Protein AF-A0A0G1U2U7-F1 (afdb_monomer_lite)

Secondary structure (DSSP, 8-state):
------S-----B-TTS-B---TTGGGSTHHHHHHHHHHHHHHHHHHHHHHHHHHHHHHHHHHHTTT-HHHHHHHHHHHHHHHHHHHHHHHHHHHHHHHHHHH---SGGG-

pLDDT: mean 75.1, std 14.57, range [39.66, 92.88]

Sequence (111 aa):
MPVIFKDEFSLGTDPGGNPIPIAGTAYTKEGLFAVLSVVLRNVFVIAGIILFIFIVVGGLGMILNAGNAEKLKNSSKTLSSAVIGFLILFSSFWVIRIIEFLTGINLIQGL

Foldseek 3Di:
DDDDPDPDPFPDADPVRHGDDDPPCCPPPVVVLVVVLVVVVVCVVVLVVVLVVLCVCLVVQCVVCVVPPVSNVVSVVSVVVSVVSVVVVVVVVVVQVVVCVVPVDNSVVSD

Structure (mmCIF, N/CA/C/O backbone):
data_AF-A0A0G1U2U7-F1
#
_entry.id   AF-A0A0G1U2U7-F1
#
loop_
_atom_site.group_PDB
_atom_site.id
_atom_site.type_symbol
_atom_site.label_atom_id
_atom_site.label_alt_id
_atom_site.label_comp_id
_atom_site.label_asym_id
_atom_site.label_entity_id
_atom_site.label_seq_id
_atom_site.pdbx_PDB_ins_code
_atom_site.Cartn_x
_atom_site.Cartn_y
_atom_site.Cartn_z
_atom_site.occupancy
_atom_site.B_iso_or_equiv
_atom_site.auth_seq_id
_atom_site.auth_comp_id
_atom_site.auth_asym_id
_atom_site.auth_atom_id
_atom_site.pdbx_PDB_model_num
ATOM 1 N N . MET A 1 1 ? 8.028 9.103 -54.976 1.00 49.72 1 MET A N 1
ATOM 2 C CA . MET A 1 1 ? 8.085 7.960 -54.037 1.00 49.72 1 MET A CA 1
ATOM 3 C C . MET A 1 1 ? 8.793 8.432 -52.775 1.00 49.72 1 MET A C 1
ATOM 5 O O . MET A 1 1 ? 9.859 9.015 -52.932 1.00 49.72 1 MET A O 1
ATOM 9 N N . PRO A 1 2 ? 8.229 8.273 -51.568 1.00 39.66 2 PRO A N 1
ATOM 10 C CA . PRO A 1 2 ? 8.935 8.600 -50.332 1.00 39.66 2 PRO A CA 1
ATOM 11 C C . PRO A 1 2 ? 9.955 7.502 -49.997 1.00 39.66 2 PRO A C 1
ATOM 13 O O . PRO A 1 2 ? 9.648 6.313 -50.056 1.00 39.66 2 PRO A O 1
ATOM 16 N N . VAL A 1 3 ? 11.182 7.919 -49.696 1.00 53.91 3 VAL A N 1
ATOM 17 C CA . VAL A 1 3 ? 12.305 7.054 -49.321 1.00 53.91 3 VAL A CA 1
ATOM 18 C C . VAL A 1 3 ? 12.077 6.555 -47.893 1.00 53.91 3 VAL A C 1
ATOM 20 O O . VAL A 1 3 ? 11.963 7.354 -46.968 1.00 53.91 3 VAL A O 1
ATOM 23 N N . ILE A 1 4 ? 11.981 5.235 -47.724 1.00 46.06 4 ILE A N 1
ATOM 24 C CA . ILE A 1 4 ? 11.912 4.567 -46.421 1.00 46.06 4 ILE A CA 1
ATOM 25 C C . ILE A 1 4 ? 13.324 4.569 -45.825 1.00 46.06 4 ILE A C 1
ATOM 27 O O . ILE A 1 4 ? 14.178 3.792 -46.252 1.00 46.06 4 ILE A O 1
ATOM 31 N N . PHE A 1 5 ? 13.583 5.439 -44.850 1.00 48.66 5 PHE A N 1
ATOM 32 C CA . PHE A 1 5 ? 14.743 5.288 -43.977 1.00 48.66 5 PHE A CA 1
ATOM 33 C C . PHE A 1 5 ? 14.434 4.133 -43.023 1.00 48.66 5 PHE A C 1
ATOM 35 O O . PHE A 1 5 ? 13.698 4.307 -42.061 1.00 48.66 5 PHE A O 1
ATOM 42 N N . LYS A 1 6 ? 14.927 2.935 -43.364 1.00 49.66 6 LYS A N 1
ATOM 43 C CA . LYS A 1 6 ? 14.944 1.766 -42.477 1.00 49.66 6 LYS A CA 1
ATOM 44 C C . LYS A 1 6 ? 15.630 2.162 -41.173 1.00 49.66 6 LYS A C 1
ATOM 46 O O . LYS A 1 6 ? 16.669 2.817 -41.200 1.00 49.66 6 LYS A O 1
ATOM 51 N N . ASP A 1 7 ? 15.056 1.726 -40.071 1.00 55.03 7 ASP A N 1
ATOM 52 C CA . ASP A 1 7 ? 15.287 2.196 -38.706 1.00 55.03 7 ASP A CA 1
ATOM 53 C C . ASP A 1 7 ? 16.660 1.819 -38.112 1.00 55.03 7 ASP A C 1
ATOM 55 O O . ASP A 1 7 ? 16.792 1.716 -36.898 1.00 55.03 7 ASP A O 1
ATOM 59 N N . GLU A 1 8 ? 17.699 1.625 -38.931 1.00 55.22 8 GLU A N 1
ATOM 60 C CA . GLU A 1 8 ? 19.039 1.220 -38.495 1.00 55.22 8 GLU A CA 1
ATOM 61 C C . GLU A 1 8 ? 20.129 1.948 -39.292 1.00 55.22 8 GLU A C 1
ATOM 63 O O . GLU A 1 8 ? 20.719 1.432 -40.242 1.00 55.22 8 GLU A O 1
ATOM 68 N N . PHE A 1 9 ? 20.422 3.186 -38.889 1.00 57.88 9 PHE A N 1
ATOM 69 C CA . PHE A 1 9 ? 21.649 3.874 -39.289 1.00 57.88 9 PHE A CA 1
ATOM 70 C C . PHE A 1 9 ? 22.846 3.301 -38.508 1.00 57.88 9 PHE A C 1
ATOM 72 O O . PHE A 1 9 ? 23.330 3.898 -37.552 1.00 57.88 9 PHE A O 1
ATOM 79 N N . SER A 1 10 ? 23.309 2.104 -38.867 1.00 58.78 10 SER A N 1
ATOM 80 C CA . SER A 1 10 ? 24.482 1.490 -38.233 1.00 58.78 10 SER A CA 1
ATOM 81 C C . SER A 1 10 ? 25.766 2.223 -38.645 1.00 58.78 10 SER A C 1
ATOM 83 O O . SER A 1 10 ? 26.091 2.283 -39.829 1.00 58.78 10 SER A O 1
ATOM 85 N N . LEU A 1 11 ? 26.544 2.730 -37.675 1.00 55.84 11 LEU A N 1
ATOM 86 C CA . LEU A 1 11 ? 27.838 3.415 -37.898 1.00 55.84 11 LEU A CA 1
ATOM 87 C C . LEU A 1 11 ? 28.987 2.462 -38.295 1.00 55.84 11 LEU A C 1
ATOM 89 O O . LEU A 1 11 ? 30.162 2.803 -38.176 1.00 55.84 11 LEU A O 1
ATOM 93 N N . GLY A 1 12 ? 28.645 1.266 -38.765 1.00 63.75 12 GLY A N 1
ATOM 94 C CA . GLY A 1 12 ? 29.561 0.160 -39.001 1.00 63.75 12 GLY A CA 1
ATOM 95 C C . GLY A 1 12 ? 29.230 -1.051 -38.133 1.00 63.75 12 GLY A C 1
ATOM 96 O O . GLY A 1 12 ? 28.457 -0.981 -37.176 1.00 63.75 12 GLY A O 1
ATOM 97 N N . THR A 1 13 ? 29.806 -2.181 -38.517 1.00 64.81 13 THR A N 1
ATOM 98 C CA . THR A 1 13 ? 29.824 -3.431 -37.756 1.00 64.81 13 THR A CA 1
ATOM 99 C C . THR A 1 13 ? 31.159 -3.544 -37.021 1.00 64.81 13 THR A C 1
ATOM 101 O O . THR A 1 13 ? 32.171 -3.031 -37.504 1.00 64.81 13 THR A O 1
ATOM 104 N N . ASP A 1 14 ? 31.192 -4.216 -35.871 1.00 64.75 14 ASP A N 1
ATOM 105 C CA . ASP A 1 14 ? 32.456 -4.610 -35.246 1.00 64.75 14 ASP A CA 1
ATOM 106 C C . ASP A 1 14 ? 33.249 -5.566 -36.180 1.00 64.75 14 ASP A C 1
ATOM 108 O O . ASP A 1 14 ? 32.709 -6.059 -37.179 1.00 64.75 14 ASP A O 1
ATOM 112 N N . PRO A 1 15 ? 34.532 -5.860 -35.904 1.00 62.16 15 PRO A N 1
ATOM 113 C CA . PRO A 1 15 ? 35.316 -6.811 -36.703 1.00 62.16 15 PRO A CA 1
ATOM 114 C C . PRO A 1 15 ? 34.746 -8.244 -36.750 1.00 62.16 15 PRO A C 1
ATOM 116 O O . PRO A 1 15 ? 35.237 -9.059 -37.528 1.00 62.16 15 PRO A O 1
ATOM 119 N N . GLY A 1 16 ? 33.742 -8.563 -35.924 1.00 70.31 16 GLY A N 1
ATOM 120 C CA . GLY A 1 16 ? 32.999 -9.824 -35.906 1.00 70.31 16 GLY A CA 1
ATOM 121 C C . GLY A 1 16 ? 31.668 -9.779 -36.668 1.00 70.31 16 GLY A C 1
ATOM 122 O O . GLY A 1 16 ? 30.946 -10.773 -36.666 1.00 70.31 16 GLY A O 1
ATOM 123 N N . GLY A 1 17 ? 31.340 -8.662 -37.328 1.00 61.41 17 GLY A N 1
ATOM 124 C CA . GLY A 1 17 ? 30.111 -8.498 -38.105 1.00 61.41 17 GLY A CA 1
ATOM 125 C C . GLY A 1 17 ? 28.869 -8.168 -37.273 1.00 61.41 17 GLY A C 1
ATOM 126 O O . GLY A 1 17 ? 27.774 -8.123 -37.834 1.00 61.41 17 GLY A O 1
ATOM 127 N N . ASN A 1 18 ? 29.006 -7.904 -35.969 1.00 71.81 18 ASN A N 1
ATOM 128 C CA . ASN A 1 18 ? 27.873 -7.487 -35.149 1.00 71.81 18 ASN A CA 1
ATOM 129 C C . ASN A 1 18 ? 27.613 -5.991 -35.371 1.00 71.81 18 ASN A C 1
ATOM 131 O O . ASN A 1 18 ? 28.555 -5.190 -35.324 1.00 71.81 18 ASN A O 1
ATOM 135 N N . PRO A 1 19 ? 26.358 -5.580 -35.617 1.00 65.75 19 PRO A N 1
ATOM 136 C CA . PRO A 1 19 ? 26.023 -4.172 -35.769 1.00 65.75 19 PRO A CA 1
ATOM 137 C C . PRO A 1 19 ? 26.386 -3.426 -34.485 1.00 65.75 19 PRO A C 1
ATOM 139 O O . PRO A 1 19 ? 25.962 -3.820 -33.400 1.00 65.75 19 PRO A O 1
ATOM 142 N N . ILE A 1 20 ? 27.181 -2.357 -34.602 1.00 65.50 20 ILE A N 1
ATOM 143 C CA . ILE A 1 20 ? 27.535 -1.530 -33.449 1.00 65.50 20 ILE A CA 1
ATOM 144 C C . ILE A 1 20 ? 26.268 -0.749 -33.081 1.00 65.50 20 ILE A C 1
ATOM 146 O O . ILE A 1 20 ? 25.804 0.068 -33.887 1.00 65.50 20 ILE A O 1
ATOM 150 N N . PRO A 1 21 ? 25.660 -1.001 -31.910 1.00 60.91 21 PRO A N 1
ATOM 151 C CA . PRO A 1 21 ? 24.418 -0.345 -31.551 1.00 60.91 21 PRO A CA 1
ATOM 152 C C . PRO A 1 21 ? 24.676 1.152 -31.355 1.00 60.91 21 PRO A C 1
ATOM 154 O O . PRO A 1 21 ? 25.549 1.561 -30.588 1.00 60.91 21 PRO A O 1
ATOM 157 N N . ILE A 1 22 ? 23.901 1.987 -32.048 1.00 58.59 22 ILE A N 1
ATOM 158 C CA . ILE A 1 22 ? 23.850 3.423 -31.777 1.00 58.59 22 ILE A CA 1
ATOM 159 C C . ILE A 1 22 ? 23.301 3.562 -30.353 1.00 58.59 22 ILE A C 1
ATOM 161 O O . ILE A 1 22 ? 22.202 3.084 -30.074 1.00 58.59 22 ILE A O 1
ATOM 165 N N . ALA A 1 23 ? 24.010 4.248 -29.456 1.00 54.62 23 ALA A N 1
ATOM 166 C CA . ALA A 1 23 ? 23.584 4.457 -28.063 1.00 54.62 23 ALA A CA 1
ATOM 167 C C . ALA A 1 23 ? 22.202 5.150 -27.900 1.00 54.62 23 ALA A C 1
ATOM 169 O O . ALA A 1 23 ? 21.739 5.348 -26.781 1.00 54.62 23 ALA A O 1
ATOM 170 N N . GLY A 1 24 ? 21.530 5.515 -29.000 1.00 51.06 24 GLY A N 1
ATOM 171 C CA . GLY A 1 24 ? 20.190 6.101 -29.037 1.00 51.06 24 GLY A CA 1
ATOM 172 C C . GLY A 1 24 ? 19.016 5.122 -29.202 1.00 51.06 24 GLY A C 1
ATOM 173 O O . GLY A 1 24 ? 17.882 5.554 -29.020 1.00 51.06 24 GLY A O 1
ATOM 174 N N . THR A 1 25 ? 19.219 3.832 -29.509 1.00 53.12 25 THR A N 1
ATOM 175 C CA . THR A 1 25 ? 18.097 2.870 -29.672 1.00 53.12 25 THR A CA 1
ATOM 176 C C . THR A 1 25 ? 17.716 2.131 -28.380 1.00 53.12 25 THR A C 1
ATOM 178 O O . THR A 1 25 ? 16.693 1.449 -28.334 1.00 53.12 25 THR A O 1
ATOM 181 N N . ALA A 1 26 ? 18.464 2.328 -27.289 1.00 50.56 26 ALA A N 1
ATOM 182 C CA . ALA A 1 26 ? 18.168 1.751 -25.971 1.00 50.56 26 ALA A CA 1
ATOM 183 C C . ALA A 1 26 ? 17.069 2.499 -25.181 1.00 50.56 26 ALA A C 1
ATOM 185 O O . ALA A 1 26 ? 16.641 2.035 -24.128 1.00 50.56 26 ALA A O 1
ATOM 186 N N . TYR A 1 27 ? 16.572 3.630 -25.694 1.00 46.22 27 TYR A N 1
ATOM 187 C CA . TYR A 1 27 ? 15.379 4.315 -25.167 1.00 46.22 27 TYR A CA 1
ATOM 188 C C . TYR A 1 27 ? 14.105 3.907 -25.914 1.00 46.22 27 TYR A C 1
ATOM 190 O O . TYR A 1 27 ? 13.091 4.605 -25.893 1.00 46.22 27 TYR A O 1
ATOM 198 N N . THR A 1 28 ? 14.151 2.776 -26.615 1.00 49.72 28 THR A N 1
ATOM 199 C CA . THR A 1 28 ? 12.955 2.114 -27.113 1.00 49.72 28 THR A CA 1
ATOM 200 C C . THR A 1 28 ? 12.095 1.751 -25.906 1.00 49.72 28 THR A C 1
ATOM 202 O O . THR A 1 28 ? 12.580 1.128 -24.970 1.00 49.72 28 THR A O 1
ATOM 205 N N . LYS A 1 29 ? 10.836 2.207 -25.910 1.00 51.72 29 LYS A N 1
ATOM 206 C CA . LYS A 1 29 ? 9.640 1.623 -25.268 1.00 51.72 29 LYS A CA 1
ATOM 207 C C . LYS A 1 29 ? 9.898 0.535 -24.205 1.00 51.72 29 LYS A C 1
ATOM 209 O O . LYS A 1 29 ? 9.534 0.733 -23.053 1.00 51.72 29 LYS A O 1
ATOM 214 N N . GLU A 1 30 ? 10.572 -0.555 -24.549 1.00 58.88 30 GLU A N 1
ATOM 215 C CA . GLU A 1 30 ? 10.997 -1.636 -23.650 1.00 58.88 30 GLU A CA 1
ATOM 216 C C . GLU A 1 30 ? 11.718 -1.200 -22.358 1.00 58.88 30 GLU A C 1
ATOM 218 O O . GLU A 1 30 ? 11.425 -1.748 -21.295 1.00 58.88 30 GLU A O 1
ATOM 223 N N . GLY A 1 31 ? 12.593 -0.188 -22.391 1.00 63.03 31 GLY A N 1
ATOM 224 C CA . GLY A 1 31 ? 13.329 0.257 -21.198 1.00 63.03 31 GLY A CA 1
ATOM 225 C C . GLY A 1 31 ? 12.433 0.888 -20.123 1.00 63.03 31 GLY A C 1
ATOM 226 O O . GLY A 1 31 ? 12.599 0.624 -18.930 1.00 63.03 31 GLY A O 1
ATOM 227 N N . LEU A 1 32 ? 11.435 1.678 -20.536 1.00 63.72 32 LEU A N 1
ATOM 228 C CA . LEU A 1 32 ? 10.483 2.305 -19.614 1.00 63.72 32 LEU A CA 1
ATOM 229 C C . LEU A 1 32 ? 9.558 1.258 -18.975 1.00 63.72 32 LEU A C 1
ATOM 231 O O . LEU A 1 32 ? 9.293 1.322 -17.774 1.00 63.72 32 LEU A O 1
ATOM 235 N N . PHE A 1 33 ? 9.111 0.265 -19.752 1.00 67.94 33 PHE A N 1
ATOM 236 C CA . PHE A 1 33 ? 8.255 -0.813 -19.246 1.00 67.94 33 PHE A CA 1
ATOM 237 C C . PHE A 1 33 ? 9.003 -1.775 -18.318 1.00 67.94 33 PHE A C 1
ATOM 239 O O . PHE A 1 33 ? 8.422 -2.233 -17.335 1.00 67.94 33 PHE A O 1
ATOM 246 N N . ALA A 1 34 ? 10.292 -2.030 -18.563 1.00 69.62 34 ALA A N 1
ATOM 247 C CA . ALA A 1 34 ? 11.116 -2.861 -17.689 1.00 69.62 34 ALA A CA 1
ATOM 248 C C . ALA A 1 34 ? 11.269 -2.247 -16.286 1.00 69.62 34 ALA A C 1
ATOM 250 O O . ALA A 1 34 ? 11.047 -2.925 -15.281 1.00 69.62 34 ALA A O 1
ATOM 251 N N . VAL A 1 35 ? 11.577 -0.947 -16.205 1.00 74.56 35 VAL A N 1
ATOM 252 C CA . VAL A 1 35 ? 11.673 -0.238 -14.917 1.00 74.56 35 VAL A CA 1
ATOM 253 C C . VAL A 1 35 ? 10.308 -0.178 -14.233 1.00 74.56 35 VAL A C 1
ATOM 255 O O . VAL A 1 35 ? 10.206 -0.442 -13.035 1.00 74.56 35 VAL A O 1
ATOM 258 N N . LEU A 1 36 ? 9.246 0.108 -14.991 1.00 76.94 36 LEU A N 1
ATOM 259 C CA . LEU A 1 36 ? 7.891 0.175 -14.453 1.00 76.94 36 LEU A CA 1
ATOM 260 C C . LEU A 1 36 ? 7.427 -1.172 -13.879 1.00 76.94 36 LEU A C 1
ATOM 262 O O . LEU A 1 36 ? 6.872 -1.190 -12.786 1.00 76.94 36 LEU A O 1
ATOM 266 N N . SER A 1 37 ? 7.689 -2.293 -14.557 1.00 75.25 37 SER A N 1
ATOM 267 C CA . SER A 1 37 ? 7.317 -3.635 -14.085 1.00 75.25 37 SER A CA 1
ATOM 268 C C . SER A 1 37 ? 7.975 -3.978 -12.742 1.00 75.25 37 SER A C 1
ATOM 270 O O . SER A 1 37 ? 7.295 -4.372 -11.789 1.00 75.25 37 SER A O 1
ATOM 272 N N . VAL A 1 38 ? 9.285 -3.730 -12.616 1.00 81.94 38 VAL A N 1
ATOM 273 C CA . VAL A 1 38 ? 10.029 -3.974 -11.368 1.00 81.94 38 VAL A CA 1
ATOM 274 C C . VAL A 1 38 ? 9.499 -3.100 -10.227 1.00 81.94 38 VAL A C 1
ATOM 276 O O . VAL A 1 38 ? 9.293 -3.590 -9.113 1.00 81.94 38 VAL A O 1
ATOM 279 N N . VAL A 1 39 ? 9.239 -1.818 -10.502 1.00 83.81 39 VAL A N 1
ATOM 280 C CA . VAL A 1 39 ? 8.702 -0.879 -9.508 1.00 83.81 39 VAL A CA 1
ATOM 281 C C . VAL A 1 39 ? 7.292 -1.278 -9.079 1.00 83.81 39 VAL A C 1
ATOM 283 O O . VAL A 1 39 ? 7.029 -1.343 -7.879 1.00 83.81 39 VAL A O 1
ATOM 286 N N . LEU A 1 40 ? 6.400 -1.584 -10.027 1.00 81.38 40 LEU A N 1
ATOM 287 C CA . LEU A 1 40 ? 5.023 -1.985 -9.740 1.00 81.38 40 LEU A CA 1
ATOM 288 C C . LEU A 1 40 ? 4.989 -3.238 -8.865 1.00 81.38 40 LEU A C 1
ATOM 290 O O . LEU A 1 40 ? 4.338 -3.220 -7.823 1.00 81.38 40 LEU A O 1
ATOM 294 N N . ARG A 1 41 ? 5.732 -4.293 -9.222 1.00 82.00 41 ARG A N 1
ATOM 295 C CA . ARG A 1 41 ? 5.791 -5.533 -8.431 1.00 82.00 41 ARG A CA 1
ATOM 296 C C . ARG A 1 41 ? 6.225 -5.272 -6.993 1.00 82.00 41 ARG A C 1
ATOM 298 O O . ARG A 1 41 ? 5.575 -5.738 -6.059 1.00 82.00 41 ARG A O 1
ATOM 305 N N . ASN A 1 42 ? 7.286 -4.489 -6.805 1.00 85.81 42 ASN A N 1
ATOM 306 C CA . ASN A 1 42 ? 7.777 -4.153 -5.472 1.00 85.81 42 ASN A CA 1
ATOM 307 C C . ASN A 1 42 ? 6.752 -3.327 -4.674 1.00 85.81 42 ASN A C 1
ATOM 309 O O . ASN A 1 42 ? 6.489 -3.618 -3.507 1.00 85.81 42 ASN A O 1
ATOM 313 N N . VAL A 1 43 ? 6.121 -2.337 -5.313 1.00 86.69 43 VAL A N 1
ATOM 314 C CA . VAL A 1 43 ? 5.077 -1.509 -4.693 1.00 86.69 43 VAL A CA 1
ATOM 315 C C . VAL A 1 43 ? 3.868 -2.347 -4.288 1.00 86.69 43 VAL A C 1
ATOM 317 O O . VAL A 1 43 ? 3.392 -2.177 -3.172 1.00 86.69 43 VAL A O 1
ATOM 320 N N . PHE A 1 44 ? 3.387 -3.266 -5.130 1.00 84.00 44 PHE A N 1
ATOM 321 C CA . PHE A 1 44 ? 2.242 -4.120 -4.795 1.00 84.00 44 PHE A CA 1
ATOM 322 C C . PHE A 1 44 ? 2.521 -5.024 -3.591 1.00 84.00 44 PHE A C 1
ATOM 324 O O . PHE A 1 44 ? 1.672 -5.130 -2.706 1.00 84.00 44 PHE A O 1
ATOM 331 N N . VAL A 1 45 ? 3.714 -5.626 -3.514 1.00 87.94 45 VAL A N 1
ATOM 332 C CA . VAL A 1 45 ? 4.116 -6.455 -2.365 1.00 87.94 45 VAL A CA 1
ATOM 333 C C . VAL A 1 45 ? 4.159 -5.620 -1.084 1.00 87.94 45 VAL A C 1
ATOM 335 O O . VAL A 1 45 ? 3.556 -5.993 -0.077 1.00 87.94 45 VAL A O 1
ATOM 338 N N . ILE A 1 46 ? 4.818 -4.460 -1.127 1.00 90.50 46 ILE A N 1
ATOM 339 C CA . ILE A 1 46 ? 4.930 -3.561 0.028 1.00 90.50 46 ILE A CA 1
ATOM 340 C C . ILE A 1 46 ? 3.547 -3.046 0.450 1.00 90.50 46 ILE A C 1
ATOM 342 O O . ILE A 1 46 ? 3.207 -3.072 1.632 1.00 90.50 46 ILE A O 1
ATOM 346 N N . ALA A 1 47 ? 2.723 -2.620 -0.506 1.00 87.56 47 ALA A N 1
ATOM 347 C CA . ALA A 1 47 ? 1.386 -2.105 -0.249 1.00 87.56 47 ALA A CA 1
ATOM 348 C C . ALA A 1 47 ? 0.462 -3.174 0.350 1.00 87.56 47 ALA A C 1
ATOM 350 O O . ALA A 1 47 ? -0.285 -2.866 1.276 1.00 87.56 47 ALA A O 1
ATOM 351 N N . GLY A 1 48 ? 0.544 -4.428 -0.107 1.00 88.56 48 GLY A N 1
ATOM 352 C CA . GLY A 1 48 ? -0.204 -5.543 0.478 1.00 88.56 48 GLY A CA 1
ATOM 353 C C . GLY A 1 48 ? 0.160 -5.791 1.945 1.00 88.56 48 GLY A C 1
ATOM 354 O O . GLY A 1 48 ? -0.727 -5.933 2.787 1.00 88.56 48 GLY A O 1
ATOM 355 N N . ILE A 1 49 ? 1.456 -5.766 2.274 1.00 92.88 49 ILE A N 1
ATOM 356 C CA . ILE A 1 49 ? 1.940 -5.934 3.654 1.00 92.88 49 ILE A CA 1
ATOM 357 C C . ILE A 1 49 ? 1.468 -4.778 4.542 1.00 92.88 49 ILE A C 1
ATOM 359 O O . ILE A 1 49 ? 0.941 -5.006 5.633 1.00 92.88 49 ILE A O 1
ATOM 363 N N . ILE A 1 50 ? 1.621 -3.536 4.076 1.00 90.94 50 ILE A N 1
ATOM 364 C CA . ILE A 1 50 ? 1.180 -2.350 4.819 1.00 90.94 50 ILE A CA 1
ATOM 365 C C . ILE A 1 50 ? -0.329 -2.413 5.059 1.00 90.94 50 ILE A C 1
ATOM 367 O O . ILE A 1 50 ? -0.774 -2.224 6.190 1.00 90.94 50 ILE A O 1
ATOM 371 N N . LEU A 1 51 ? -1.113 -2.719 4.023 1.00 90.31 51 LEU A N 1
ATOM 372 C CA . LEU A 1 51 ? -2.564 -2.817 4.127 1.00 90.31 51 LEU A CA 1
ATOM 373 C C . LEU A 1 51 ? -2.977 -3.872 5.159 1.00 90.31 51 LEU A C 1
ATOM 375 O O . LEU A 1 51 ? -3.842 -3.608 5.995 1.00 90.31 51 LEU A O 1
ATOM 379 N N . PHE A 1 52 ? -2.332 -5.038 5.135 1.00 91.31 52 PHE A N 1
ATOM 380 C CA . PHE A 1 52 ? -2.590 -6.106 6.092 1.00 91.31 52 PHE A CA 1
ATOM 381 C C . PHE A 1 52 ? -2.355 -5.641 7.535 1.00 91.31 52 PHE A C 1
ATOM 383 O O . PHE A 1 52 ? -3.237 -5.790 8.382 1.00 91.31 52 PHE A O 1
ATOM 390 N N . ILE A 1 53 ? -1.217 -4.995 7.810 1.00 92.25 53 ILE A N 1
ATOM 391 C CA . ILE A 1 53 ? -0.907 -4.466 9.147 1.00 92.25 53 ILE A CA 1
ATOM 392 C C . ILE A 1 53 ? -1.925 -3.399 9.566 1.00 92.25 53 ILE A C 1
ATOM 394 O O . ILE A 1 53 ? -2.400 -3.420 10.700 1.00 92.25 53 ILE A O 1
ATOM 398 N N . PHE A 1 54 ? -2.303 -2.490 8.666 1.00 89.56 54 PHE A N 1
ATOM 399 C CA . PHE A 1 54 ? -3.276 -1.436 8.959 1.00 89.56 54 PHE A CA 1
ATOM 400 C C . PHE A 1 54 ? -4.662 -1.989 9.306 1.00 89.56 54 PHE A C 1
ATOM 402 O O . PHE A 1 54 ? -5.291 -1.498 10.244 1.00 89.56 54 PHE A O 1
ATOM 409 N N . ILE A 1 55 ? -5.129 -3.019 8.593 1.00 89.06 55 ILE A N 1
ATOM 410 C CA . ILE A 1 55 ? -6.404 -3.679 8.897 1.00 89.06 55 ILE A CA 1
ATOM 411 C C . ILE A 1 55 ? -6.328 -4.411 10.237 1.00 89.06 55 ILE A C 1
ATOM 413 O O . ILE A 1 55 ? -7.245 -4.277 11.045 1.00 89.06 55 ILE A O 1
ATOM 417 N N . VAL A 1 56 ? -5.239 -5.134 10.513 1.00 91.56 56 VAL A N 1
ATOM 418 C CA . VAL A 1 56 ? -5.069 -5.847 11.787 1.00 91.56 56 VAL A CA 1
ATOM 419 C C . VAL A 1 56 ? -5.013 -4.864 12.957 1.00 91.56 56 VAL A C 1
ATOM 421 O O . VAL A 1 56 ? -5.774 -5.004 13.909 1.00 91.56 56 VAL A O 1
ATOM 424 N N . VAL A 1 57 ? -4.172 -3.831 12.888 1.00 88.56 57 VAL A N 1
ATOM 425 C CA . VAL A 1 57 ? -4.016 -2.846 13.971 1.00 88.56 57 VAL A CA 1
ATOM 426 C C . VAL A 1 57 ? -5.269 -1.984 14.131 1.00 88.56 57 VAL A C 1
ATOM 428 O O . VAL A 1 57 ? -5.707 -1.747 15.254 1.00 88.56 57 VAL A O 1
ATOM 431 N N . GLY A 1 58 ? -5.875 -1.534 13.030 1.00 87.69 58 GLY A N 1
ATOM 432 C CA . GLY A 1 58 ? -7.106 -0.745 13.059 1.00 87.69 58 GLY A CA 1
ATOM 433 C C . GLY A 1 58 ? -8.307 -1.549 13.557 1.00 87.69 58 GLY A C 1
ATOM 434 O O . GLY A 1 58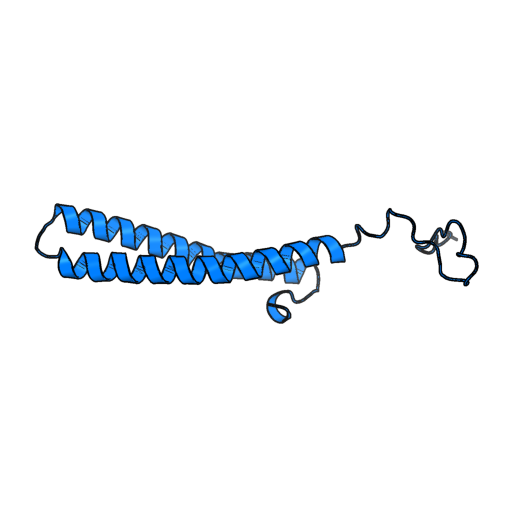 ? -9.053 -1.072 14.409 1.00 87.69 58 GLY A O 1
ATOM 435 N N . GLY A 1 59 ? -8.465 -2.785 13.077 1.00 86.88 59 GLY A N 1
ATOM 436 C CA . GLY A 1 59 ? -9.558 -3.683 13.447 1.00 86.88 59 GLY A CA 1
ATOM 437 C C . GLY A 1 59 ? -9.454 -4.179 14.887 1.00 86.88 59 GLY A C 1
ATOM 438 O O . GLY A 1 59 ? -10.398 -4.018 15.661 1.00 86.88 59 GLY A O 1
ATOM 439 N N . LEU A 1 60 ? -8.289 -4.705 15.288 1.00 89.38 60 LEU A N 1
ATOM 440 C CA . LEU A 1 60 ? -8.052 -5.103 16.681 1.00 89.38 60 LEU A CA 1
ATOM 441 C C . LEU A 1 60 ? -8.114 -3.893 17.614 1.00 89.38 60 LEU A C 1
ATOM 443 O O . LEU A 1 60 ? -8.684 -3.984 18.698 1.00 89.38 60 LEU A O 1
ATOM 447 N N . GLY A 1 61 ? -7.594 -2.742 17.181 1.00 85.81 61 GLY A N 1
ATOM 448 C CA . GLY A 1 61 ? -7.703 -1.485 17.912 1.00 85.81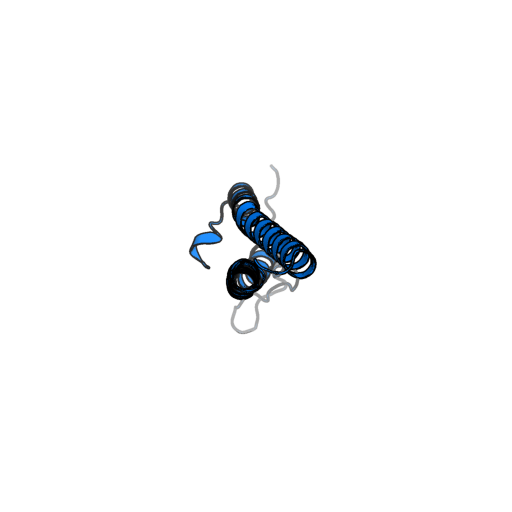 61 GLY A CA 1
ATOM 449 C C . GLY A 1 61 ? -9.154 -1.084 18.170 1.00 8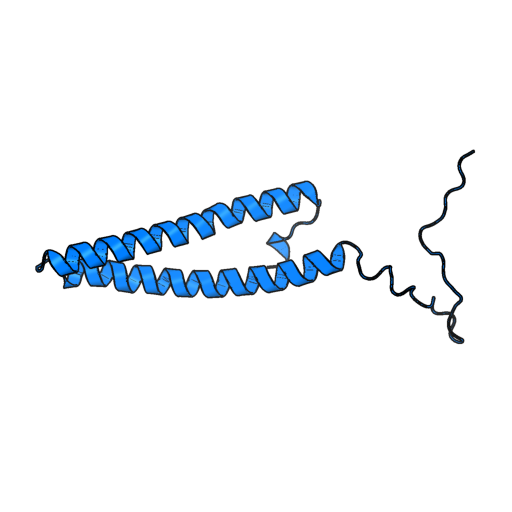5.81 61 GLY A C 1
ATOM 450 O O . GLY A 1 61 ? -9.470 -0.667 19.279 1.00 85.81 61 GLY A O 1
ATOM 451 N N . MET A 1 62 ? -10.057 -1.267 17.206 1.00 84.88 62 MET A N 1
ATOM 452 C CA . MET A 1 62 ? -11.475 -0.937 17.373 1.00 84.88 62 MET A CA 1
ATOM 453 C C . MET A 1 62 ? -12.156 -1.822 18.429 1.00 84.88 62 MET A C 1
ATOM 455 O O . MET A 1 62 ? -12.923 -1.314 19.245 1.00 84.88 62 MET A O 1
ATOM 459 N N . ILE A 1 63 ? -11.825 -3.119 18.457 1.00 86.75 63 ILE A N 1
ATOM 460 C CA . ILE A 1 63 ? -12.371 -4.092 19.419 1.00 86.75 63 ILE A CA 1
ATOM 461 C C . ILE A 1 63 ? -11.800 -3.849 20.822 1.00 86.75 63 ILE A C 1
ATOM 463 O O . ILE A 1 63 ? -12.550 -3.730 21.788 1.00 86.75 63 ILE A O 1
ATOM 467 N N . LEU A 1 64 ? -10.474 -3.730 20.940 1.00 86.88 64 LEU A N 1
ATOM 468 C CA . LEU A 1 64 ? -9.785 -3.551 22.224 1.00 86.88 64 LEU A CA 1
ATOM 469 C C . LEU A 1 64 ? -10.113 -2.206 22.883 1.00 86.88 64 LEU A C 1
ATOM 471 O O . LEU A 1 64 ? -10.111 -2.096 24.106 1.00 86.88 64 LEU A O 1
ATOM 475 N N . ASN A 1 65 ? -10.397 -1.179 22.081 1.00 84.88 65 ASN A N 1
ATOM 476 C CA . ASN A 1 65 ? -10.682 0.168 22.565 1.00 84.88 65 ASN A CA 1
ATOM 477 C C . ASN A 1 65 ? -12.177 0.513 22.598 1.00 84.88 65 ASN A C 1
ATOM 479 O O . ASN A 1 65 ? -12.514 1.673 22.830 1.00 84.88 65 ASN A O 1
ATOM 483 N N . ALA A 1 66 ? -13.077 -0.459 22.419 1.00 78.88 66 ALA A N 1
ATOM 484 C CA . ALA A 1 66 ? -14.525 -0.231 22.430 1.00 78.88 66 ALA A CA 1
ATOM 485 C C . ALA A 1 66 ? -15.044 0.415 23.737 1.00 78.88 66 ALA A C 1
ATOM 487 O O . ALA A 1 66 ? -16.082 1.068 23.729 1.00 78.88 66 ALA A O 1
ATOM 488 N N . GLY A 1 67 ? -14.305 0.288 24.848 1.00 81.75 67 GLY A N 1
ATOM 489 C CA . GLY A 1 67 ? -14.621 0.926 26.133 1.00 81.75 67 GLY A CA 1
ATOM 490 C C . GLY A 1 67 ? -14.083 2.354 26.323 1.00 81.75 67 GLY A C 1
ATOM 491 O O . GLY A 1 67 ? -14.374 2.970 27.344 1.00 81.75 67 GLY A O 1
ATOM 492 N N . ASN A 1 68 ? -13.291 2.896 25.388 1.00 85.75 68 ASN A N 1
ATOM 493 C CA . ASN A 1 68 ? -12.716 4.243 25.482 1.00 85.75 68 ASN A CA 1
ATOM 494 C C . ASN A 1 68 ? -12.981 5.038 24.193 1.00 85.75 68 ASN A C 1
ATOM 496 O O . ASN A 1 68 ? -12.375 4.781 23.151 1.00 85.75 68 ASN A O 1
ATOM 500 N N . ALA A 1 69 ? -13.845 6.052 24.288 1.00 82.88 69 ALA A N 1
ATOM 501 C CA . ALA A 1 69 ? -14.285 6.869 23.156 1.00 82.88 69 ALA A CA 1
ATOM 502 C C . ALA A 1 69 ? -13.136 7.557 22.391 1.00 82.88 69 ALA A C 1
ATOM 504 O O . ALA A 1 69 ? -13.192 7.683 21.167 1.00 82.88 69 ALA A O 1
ATOM 505 N N . GLU A 1 70 ? -12.072 7.973 23.080 1.00 86.12 70 GLU A N 1
ATOM 506 C CA . GLU A 1 70 ? -10.929 8.644 22.456 1.00 86.12 70 GLU A CA 1
ATOM 507 C C . GLU A 1 70 ? -10.105 7.670 21.608 1.00 86.12 70 GLU A C 1
ATOM 509 O O . GLU A 1 70 ? -9.784 7.932 20.445 1.00 86.12 70 GLU A O 1
ATOM 514 N N . LYS A 1 71 ? -9.824 6.490 22.163 1.00 83.50 71 LYS A N 1
ATOM 515 C CA . LYS A 1 71 ? -9.082 5.443 21.456 1.00 83.50 71 LYS A CA 1
ATOM 516 C C . LYS A 1 71 ? -9.902 4.812 20.330 1.00 83.50 71 LYS A C 1
ATOM 518 O O . LYS A 1 71 ? -9.338 4.448 19.295 1.00 83.50 71 LYS A O 1
ATOM 523 N N . LEU A 1 72 ? -11.222 4.741 20.486 1.00 85.94 72 LEU A N 1
ATOM 524 C CA . LEU A 1 72 ? -12.132 4.315 19.428 1.00 85.94 72 LEU A CA 1
ATOM 525 C C . LEU A 1 72 ? -12.108 5.295 18.249 1.00 85.94 72 LEU A C 1
ATOM 527 O O . LEU A 1 72 ? -11.940 4.869 17.110 1.00 85.94 72 LEU A O 1
ATOM 531 N N . LYS A 1 73 ? -12.172 6.609 18.509 1.00 86.25 73 LYS A N 1
ATOM 532 C CA . LYS A 1 73 ? -12.055 7.643 17.466 1.00 86.25 73 LYS A CA 1
ATOM 533 C C . LYS A 1 73 ? -10.734 7.533 16.698 1.00 86.25 73 LYS A C 1
ATOM 535 O O . LYS A 1 73 ? -10.728 7.631 15.469 1.00 86.25 73 LYS A O 1
ATOM 540 N N . ASN A 1 74 ? -9.629 7.291 17.403 1.00 85.50 74 ASN A N 1
ATOM 541 C CA . ASN A 1 74 ? -8.328 7.074 16.769 1.00 85.50 74 ASN A CA 1
ATOM 542 C C . ASN A 1 74 ? -8.310 5.793 15.921 1.00 85.50 74 ASN A C 1
ATOM 544 O O . ASN A 1 74 ? -7.841 5.826 14.786 1.00 85.50 74 ASN A O 1
ATOM 548 N N . SER A 1 75 ? -8.892 4.698 16.417 1.00 83.88 75 SER A N 1
ATOM 549 C CA . SER A 1 75 ? -8.988 3.428 15.680 1.00 83.88 75 SER A CA 1
ATOM 550 C C . SER A 1 75 ? -9.833 3.565 14.409 1.00 83.88 75 SER A C 1
ATOM 552 O O . SER A 1 75 ? -9.427 3.091 13.350 1.00 83.88 75 SER A O 1
ATOM 554 N N . SER A 1 76 ? -10.947 4.302 14.465 1.00 84.06 76 SER A N 1
ATOM 555 C CA . SER A 1 76 ? -11.770 4.620 13.289 1.00 84.06 76 SER A CA 1
ATOM 556 C C . SER A 1 76 ? -11.004 5.430 12.243 1.00 84.06 76 SER A C 1
ATOM 558 O O . SER A 1 76 ? -11.158 5.200 11.042 1.00 84.06 76 SER A O 1
ATOM 560 N N . LYS A 1 77 ? -10.147 6.365 12.676 1.00 88.00 77 LYS A N 1
ATOM 561 C CA . LYS A 1 77 ? -9.287 7.137 11.769 1.00 88.00 77 LYS A CA 1
ATOM 562 C C . LYS A 1 77 ? -8.245 6.240 11.097 1.00 88.00 77 LYS A C 1
ATOM 564 O O . LYS A 1 77 ? -8.071 6.328 9.883 1.00 88.00 77 LYS A O 1
ATOM 569 N N . THR A 1 78 ? -7.618 5.342 11.857 1.00 87.31 78 THR A N 1
ATOM 570 C CA . THR A 1 78 ? -6.686 4.336 11.324 1.00 87.31 78 THR A CA 1
ATOM 571 C C . THR A 1 78 ? -7.374 3.430 10.306 1.00 87.31 78 THR A C 1
ATOM 573 O O . THR A 1 78 ? -6.867 3.245 9.199 1.00 87.31 78 THR A O 1
ATOM 576 N N . LEU A 1 79 ? -8.567 2.927 10.623 1.00 87.75 79 LEU A N 1
ATOM 577 C CA . LEU A 1 79 ? -9.334 2.091 9.704 1.00 87.75 79 LEU A CA 1
ATOM 578 C C . LEU A 1 79 ? -9.712 2.856 8.427 1.00 87.75 79 LEU A C 1
ATOM 580 O O . LEU A 1 79 ? -9.577 2.325 7.331 1.00 87.75 79 LEU A O 1
ATOM 584 N N . SER A 1 80 ? -10.086 4.132 8.543 1.00 87.56 80 SER A N 1
ATOM 585 C CA . SER A 1 80 ? -10.381 4.981 7.380 1.00 87.56 80 SER A CA 1
ATOM 586 C C . SER A 1 80 ? -9.154 5.173 6.481 1.00 87.56 80 SER A C 1
ATOM 588 O O . SER A 1 80 ? -9.272 5.111 5.259 1.00 87.56 80 SER A O 1
ATOM 590 N N . SER A 1 81 ? -7.958 5.345 7.060 1.00 87.25 81 SER A N 1
ATOM 591 C CA . SER A 1 81 ? -6.716 5.392 6.272 1.00 87.25 81 SER A CA 1
ATOM 592 C C . SER A 1 81 ? -6.392 4.058 5.594 1.00 87.25 81 SER A C 1
ATOM 594 O O . SER A 1 81 ? -5.930 4.059 4.455 1.00 87.25 81 SER A O 1
ATOM 596 N N . ALA A 1 82 ? -6.710 2.928 6.236 1.00 88.75 82 ALA A N 1
ATOM 597 C CA . ALA A 1 82 ? -6.588 1.605 5.626 1.00 88.75 82 ALA A CA 1
ATOM 598 C C . ALA A 1 82 ? -7.516 1.462 4.407 1.00 88.75 82 ALA A C 1
ATOM 600 O O . ALA A 1 82 ? -7.088 0.990 3.357 1.00 88.75 82 ALA A O 1
ATOM 601 N N . VAL A 1 83 ? -8.763 1.935 4.518 1.00 90.88 83 VAL A N 1
ATOM 602 C CA . VAL A 1 83 ? -9.733 1.945 3.409 1.00 90.88 83 VAL A CA 1
ATOM 603 C C . VAL A 1 83 ? -9.250 2.826 2.256 1.00 90.88 83 VAL A C 1
ATOM 605 O O . VAL A 1 83 ? -9.362 2.427 1.100 1.00 90.88 83 VAL A O 1
ATOM 608 N N . ILE A 1 84 ? -8.653 3.987 2.544 1.00 90.44 84 ILE A N 1
ATOM 609 C CA . ILE A 1 84 ? -8.030 4.830 1.511 1.00 90.44 84 ILE A CA 1
ATOM 610 C C . ILE A 1 84 ? -6.896 4.083 0.796 1.00 90.44 84 ILE A C 1
ATOM 612 O O . ILE A 1 84 ? -6.826 4.109 -0.430 1.00 90.44 84 ILE A O 1
ATOM 616 N N . GLY A 1 85 ? -6.037 3.378 1.540 1.00 86.88 85 GLY A N 1
ATOM 617 C CA . GLY A 1 85 ? -4.953 2.579 0.965 1.00 86.88 85 GLY A CA 1
ATOM 618 C C . GLY A 1 85 ? -5.477 1.442 0.087 1.00 86.88 85 GLY A C 1
ATOM 619 O O .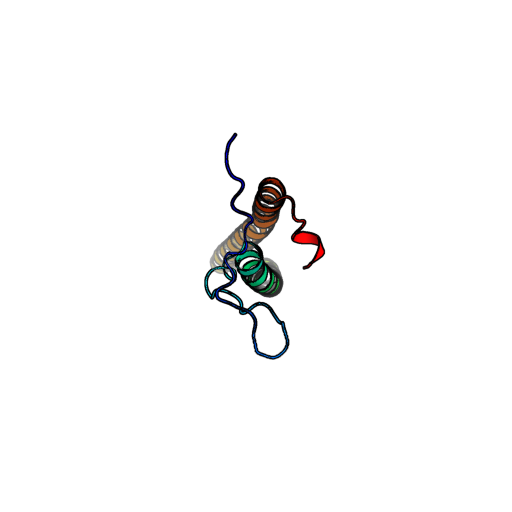 GLY A 1 85 ? -4.963 1.207 -1.006 1.00 86.88 85 GLY A O 1
ATOM 620 N N . PHE A 1 86 ? -6.559 0.791 0.518 1.00 89.88 86 PHE A N 1
ATOM 621 C CA . PHE A 1 86 ? -7.257 -0.205 -0.289 1.00 89.88 86 PHE A CA 1
ATOM 622 C C . PHE A 1 86 ? -7.821 0.398 -1.579 1.00 89.88 86 PHE A C 1
ATOM 624 O O . PHE A 1 86 ? -7.689 -0.195 -2.647 1.00 89.88 86 PHE A O 1
ATOM 631 N N . LEU A 1 87 ? -8.395 1.600 -1.510 1.00 92.00 87 LEU A N 1
ATOM 632 C CA . LEU A 1 87 ? -8.939 2.279 -2.682 1.00 92.00 87 LEU A CA 1
ATOM 633 C C . LEU A 1 87 ? -7.847 2.656 -3.695 1.00 92.00 87 LEU A C 1
ATOM 635 O O . LEU A 1 87 ? -8.088 2.592 -4.896 1.00 92.00 87 LEU A O 1
ATOM 639 N N . ILE A 1 88 ? -6.639 2.994 -3.231 1.00 89.12 88 ILE A N 1
ATOM 640 C CA . ILE A 1 88 ? -5.471 3.233 -4.096 1.00 89.12 88 ILE A CA 1
ATOM 641 C C . ILE A 1 88 ? -5.038 1.943 -4.803 1.00 89.12 88 ILE A C 1
ATOM 643 O O . ILE A 1 88 ? -4.755 1.951 -5.998 1.00 89.12 88 ILE A O 1
ATOM 647 N N . LEU A 1 89 ? -5.009 0.813 -4.092 1.00 86.81 89 LEU A N 1
ATOM 648 C CA . LEU A 1 89 ? -4.735 -0.492 -4.705 1.00 86.81 89 LEU A CA 1
ATOM 649 C C . LEU A 1 89 ? -5.800 -0.856 -5.744 1.00 86.81 89 LEU A C 1
ATOM 651 O O . LEU A 1 89 ? -5.476 -1.341 -6.827 1.00 86.81 89 LEU A O 1
ATOM 655 N N . PHE A 1 90 ? -7.063 -0.571 -5.435 1.00 89.69 90 PHE A N 1
ATOM 656 C CA . PHE A 1 90 ? -8.176 -0.781 -6.349 1.00 89.69 90 PHE A CA 1
ATOM 657 C C . PHE A 1 90 ? -8.060 0.094 -7.607 1.00 89.69 90 PHE A C 1
ATOM 659 O O . PHE A 1 90 ? -8.213 -0.406 -8.721 1.00 89.69 90 PHE A O 1
ATOM 666 N N . SER A 1 91 ? -7.728 1.381 -7.462 1.00 90.25 91 SER A N 1
ATOM 667 C CA . SER A 1 91 ? -7.544 2.287 -8.602 1.00 90.25 91 SER A CA 1
ATOM 668 C C . SER A 1 91 ? -6.283 1.978 -9.414 1.00 90.25 91 SER A C 1
ATOM 670 O O . SER A 1 91 ? -6.273 2.198 -10.626 1.00 90.25 91 SER A O 1
ATOM 672 N N . SER A 1 92 ? -5.252 1.393 -8.796 1.00 84.88 92 SER A N 1
ATOM 673 C CA . SER A 1 92 ? -4.038 0.930 -9.482 1.00 84.88 92 SER A CA 1
ATOM 674 C C . SER A 1 92 ? -4.358 -0.049 -10.617 1.00 84.88 92 SER A C 1
ATOM 676 O O . SER A 1 92 ? -3.790 0.054 -11.705 1.00 84.88 92 SER A O 1
ATOM 678 N N . PHE A 1 93 ? -5.344 -0.936 -10.425 1.00 82.81 93 PHE A N 1
ATOM 679 C CA . PHE A 1 93 ? -5.788 -1.854 -11.478 1.00 82.81 93 PHE A CA 1
ATOM 680 C C . PHE A 1 93 ? -6.290 -1.111 -12.724 1.00 82.81 93 PHE A C 1
ATOM 682 O O . PHE A 1 93 ? -5.967 -1.500 -13.845 1.00 82.81 93 PHE A O 1
ATOM 689 N N . TRP A 1 94 ? -7.030 -0.013 -12.555 1.00 87.38 94 TRP A N 1
ATOM 690 C CA . TRP A 1 94 ? -7.498 0.792 -13.689 1.00 87.38 94 TRP A CA 1
ATOM 691 C C . TRP A 1 94 ? -6.355 1.510 -14.399 1.00 87.38 94 TRP A C 1
ATOM 693 O O . TRP A 1 94 ? -6.340 1.550 -15.627 1.00 87.38 94 TRP A O 1
ATOM 703 N N . VAL A 1 95 ? -5.378 2.027 -13.650 1.00 83.44 95 VAL A N 1
ATOM 704 C CA . VAL A 1 95 ? -4.188 2.660 -14.237 1.00 83.44 95 VAL A CA 1
ATOM 705 C C . VAL A 1 95 ? -3.437 1.662 -15.118 1.00 83.44 95 VAL A C 1
ATOM 707 O O . VAL A 1 95 ? -3.126 1.973 -16.265 1.00 83.44 95 VAL A O 1
ATOM 710 N N . ILE A 1 96 ? -3.212 0.442 -14.626 1.00 79.56 96 ILE A N 1
ATOM 711 C CA . ILE A 1 96 ? -2.521 -0.606 -15.388 1.00 79.56 96 ILE A CA 1
ATOM 712 C C . ILE A 1 96 ? -3.312 -0.963 -16.648 1.00 79.56 96 ILE A C 1
ATOM 714 O O . ILE A 1 96 ? -2.733 -1.010 -17.727 1.00 79.56 96 ILE A O 1
ATOM 718 N N . ARG A 1 97 ? -4.638 -1.116 -16.549 1.00 82.06 97 ARG A N 1
ATOM 719 C CA . ARG A 1 97 ? -5.507 -1.388 -17.707 1.00 82.06 97 ARG A CA 1
ATOM 720 C C . ARG A 1 97 ? -5.431 -0.311 -18.786 1.00 82.06 97 ARG A C 1
ATOM 722 O O . ARG A 1 97 ? -5.423 -0.637 -19.969 1.00 82.06 97 ARG A O 1
ATOM 729 N N . ILE A 1 98 ? -5.364 0.960 -18.396 1.00 84.62 98 ILE A N 1
ATOM 730 C CA . ILE A 1 98 ? -5.223 2.075 -19.341 1.00 84.62 98 ILE A CA 1
ATOM 731 C C . ILE A 1 98 ? -3.863 2.010 -20.044 1.00 84.62 98 ILE A C 1
ATOM 733 O O . ILE A 1 98 ? -3.792 2.197 -21.258 1.00 84.62 98 ILE A O 1
ATOM 737 N N . ILE A 1 99 ? -2.795 1.694 -19.305 1.00 78.69 99 ILE A N 1
ATOM 738 C CA . ILE A 1 99 ? -1.456 1.523 -19.878 1.00 78.69 99 ILE A CA 1
ATOM 739 C C . ILE A 1 99 ? -1.433 0.325 -20.840 1.00 78.69 99 ILE A C 1
ATOM 741 O O . ILE A 1 99 ? -0.929 0.460 -21.952 1.00 78.69 99 ILE A O 1
ATOM 745 N N . GLU A 1 100 ? -2.023 -0.816 -20.480 1.00 77.62 100 GLU A N 1
ATOM 746 C CA . GLU A 1 100 ? -2.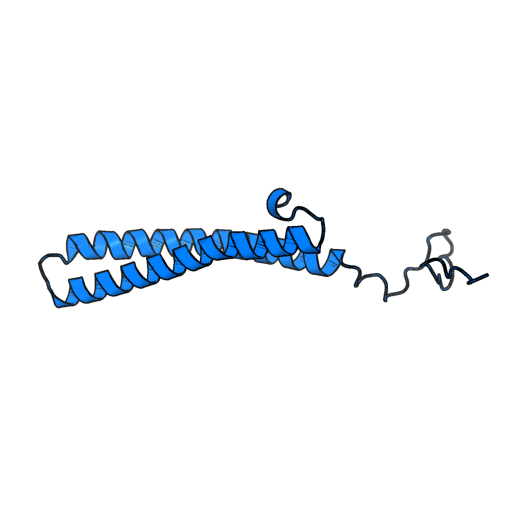148 -1.982 -21.370 1.00 77.62 100 GLU A CA 1
ATOM 747 C C . GLU A 1 100 ? -2.892 -1.629 -22.663 1.00 77.62 100 GLU A C 1
ATOM 749 O O . GLU A 1 100 ? -2.443 -1.981 -23.752 1.00 77.62 100 GLU A O 1
ATOM 754 N N . PHE A 1 101 ? -3.992 -0.878 -22.557 1.00 76.12 101 PHE A N 1
ATOM 755 C CA . PHE A 1 101 ? -4.795 -0.458 -23.705 1.00 76.12 101 PHE A CA 1
ATOM 756 C C . PHE A 1 101 ? -4.039 0.488 -24.650 1.00 76.12 101 PHE A C 1
ATOM 758 O O . PHE A 1 101 ? -4.115 0.332 -25.865 1.00 76.12 101 PHE A O 1
ATOM 765 N N . LEU A 1 102 ? -3.287 1.450 -24.105 1.00 76.38 102 LEU A N 1
ATOM 766 C CA . LEU A 1 102 ? -2.488 2.397 -24.894 1.00 76.38 102 LEU A CA 1
ATOM 767 C C . LEU A 1 102 ? -1.257 1.747 -25.537 1.00 76.38 102 LEU A C 1
ATOM 769 O O . LEU A 1 102 ? -0.837 2.165 -26.613 1.00 76.38 102 LEU A O 1
ATOM 773 N N . THR A 1 103 ? -0.670 0.749 -24.874 1.00 72.62 103 THR A N 1
ATOM 774 C CA . THR A 1 103 ? 0.615 0.164 -25.286 1.00 72.62 103 THR A CA 1
ATOM 775 C C . THR A 1 103 ? 0.457 -1.143 -26.071 1.00 72.62 103 THR A C 1
ATOM 777 O O . THR A 1 103 ? 1.375 -1.547 -26.779 1.00 72.62 103 THR A O 1
ATOM 780 N N . GLY A 1 104 ? -0.686 -1.827 -25.960 1.00 65.81 104 GLY A N 1
ATOM 781 C CA . GLY A 1 104 ? -0.926 -3.136 -26.578 1.00 65.81 104 GLY A CA 1
ATOM 782 C C . GLY A 1 104 ? -0.127 -4.292 -25.956 1.00 65.81 104 GLY A C 1
ATOM 783 O O . GLY A 1 104 ? -0.118 -5.392 -26.503 1.00 65.81 104 GLY A O 1
ATOM 784 N N . ILE A 1 105 ? 0.546 -4.054 -24.824 1.00 66.38 105 ILE A N 1
ATOM 785 C CA . ILE A 1 105 ? 1.381 -5.022 -24.100 1.00 66.38 105 ILE A CA 1
ATOM 786 C C . ILE A 1 105 ? 0.702 -5.333 -22.762 1.00 66.38 105 ILE A C 1
ATOM 788 O O . ILE A 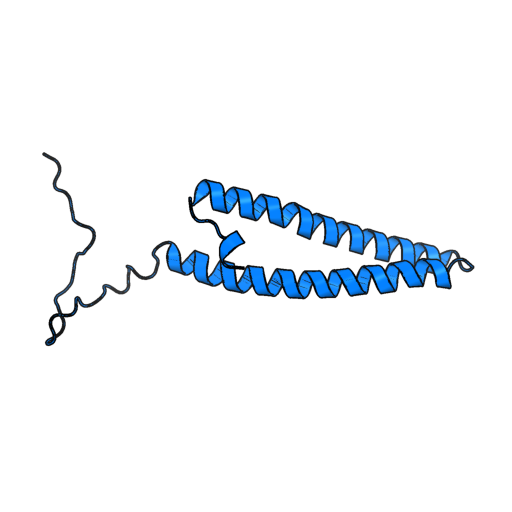1 105 ? 0.385 -4.416 -22.006 1.00 66.38 105 ILE A O 1
ATOM 792 N N . ASN A 1 106 ? 0.492 -6.619 -22.464 1.00 62.12 106 ASN A N 1
ATOM 793 C CA . ASN A 1 106 ? -0.129 -7.076 -21.216 1.00 62.12 106 ASN A CA 1
ATOM 794 C C . ASN A 1 106 ? 0.894 -7.053 -20.070 1.00 62.12 106 ASN A C 1
ATOM 796 O O . ASN A 1 106 ? 1.691 -7.979 -19.921 1.00 62.12 106 ASN A O 1
ATOM 800 N N . LEU A 1 107 ? 0.872 -5.997 -19.255 1.00 63.47 107 LEU A N 1
ATOM 801 C CA . LEU A 1 107 ? 1.767 -5.832 -18.105 1.00 63.47 107 LEU A CA 1
ATOM 802 C C . LEU A 1 107 ? 1.388 -6.753 -16.940 1.00 63.47 107 LEU A C 1
ATOM 804 O O . LEU A 1 107 ? 2.255 -7.157 -16.171 1.00 63.47 107 LEU A O 1
ATOM 808 N N . ILE A 1 108 ? 0.112 -7.130 -16.826 1.00 62.12 108 ILE A N 1
ATOM 809 C CA . ILE A 1 108 ? -0.373 -7.993 -15.740 1.00 62.12 108 ILE A CA 1
ATOM 810 C C . ILE A 1 108 ? 0.154 -9.431 -15.853 1.00 62.12 108 ILE A C 1
ATOM 812 O O . ILE A 1 108 ? 0.256 -10.121 -14.845 1.00 62.12 108 ILE A O 1
ATOM 816 N N . GLN A 1 109 ? 0.535 -9.890 -17.049 1.00 54.72 109 GLN A N 1
ATOM 817 C CA . GLN A 1 109 ? 1.016 -11.262 -17.249 1.00 54.72 109 GLN A CA 1
ATOM 818 C C . GLN A 1 109 ? 2.471 -11.472 -16.783 1.00 54.72 109 GLN A C 1
ATOM 820 O O . GLN A 1 109 ? 2.882 -12.611 -16.580 1.00 54.72 109 GLN A O 1
ATOM 825 N N . GLY A 1 110 ? 3.246 -10.392 -16.626 1.00 50.88 110 GLY A N 1
ATOM 826 C CA . GLY A 1 110 ? 4.650 -10.438 -16.197 1.00 50.88 110 GLY A CA 1
ATOM 827 C C . GLY A 1 110 ? 4.893 -10.115 -14.719 1.00 50.88 110 GLY A C 1
ATOM 828 O O . GLY A 1 110 ? 6.056 -10.055 -14.316 1.00 50.88 110 GLY A O 1
ATOM 829 N N . LEU A 1 111 ? 3.835 -9.858 -13.940 1.00 50.69 111 LEU A N 1
ATOM 830 C CA . LEU A 1 111 ? 3.912 -9.568 -12.502 1.00 50.69 111 LEU A CA 1
ATOM 831 C C . LEU A 1 111 ? 4.056 -10.845 -11.659 1.00 50.69 111 LEU A C 1
ATOM 833 O O . LEU A 1 111 ? 3.357 -11.833 -11.973 1.00 50.69 111 LEU A O 1
#

Organism: NCBI:txid1618371

Radius of gyration: 24.73 Å; chains: 1; bounding box: 50×20×80 Å

InterPro domains:
  IPR043993 Type IV secretion system pilin [PF18895] (30-91)